Protein AF-A0A935H897-F1 (afdb_monomer)

Nearest PDB structures (foldseek):
  9iuz-assembly1_C  TM=3.366E-01  e=1.059E+00  Arabidopsis thaliana
  5l6m-assembly2_I  TM=3.521E-01  e=9.543E+00  Caulobacter vibrioides CB15

Foldseek 3Di:
DDDDPDFDWDWDDDPVAIDIDGDDPDDDDVVVVQVPDDPVSVVVRVVRRVVD

Secondary structure (DSSP, 8-state):
-PPPS----EEEEETTEEEEE---SS---HHH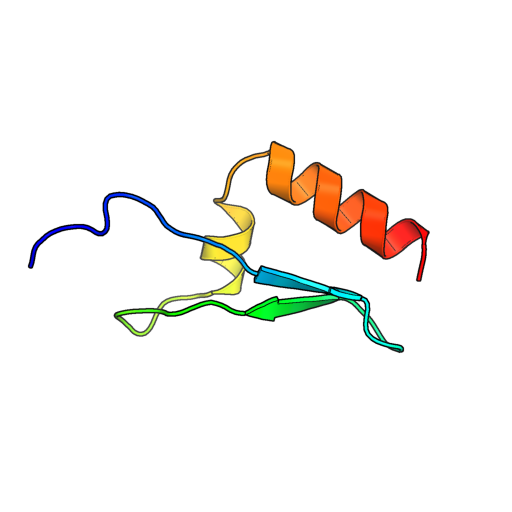HHHTS-HHHHHHHHHHHTT-

Mean predicted aligned error: 7.05 Å

pLDDT: mean 75.99, std 7.64, range [60.06, 87.19]

Radius of gyration: 12.38 Å; Cα contacts (8 Å, |Δi|>4): 29; chains: 1; bounding box: 26×24×30 Å

Solvent-accessible surface area (backbone atoms only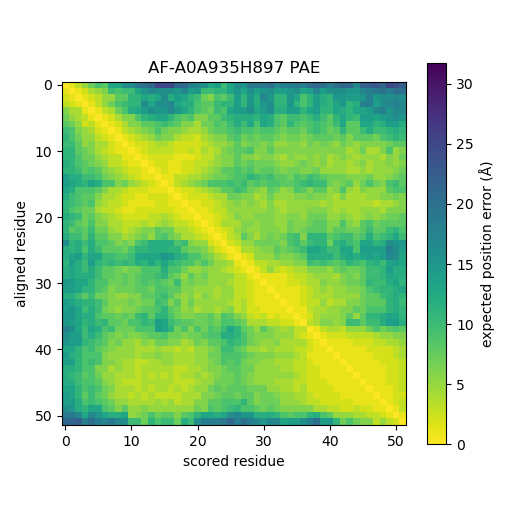 — not comparable to full-atom values): 3625 Å² total;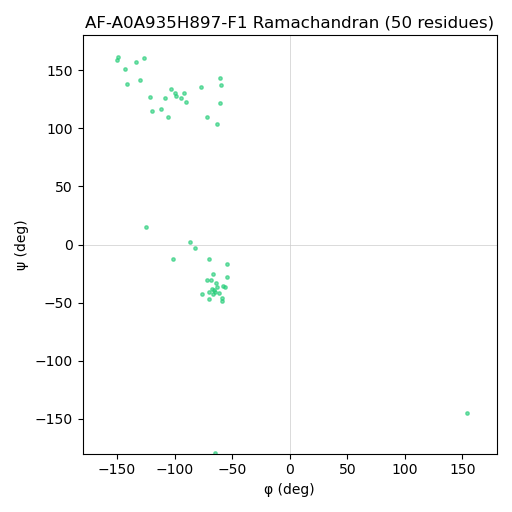 per-residue (Å²): 137,81,80,77,91,72,86,78,78,50,68,49,84,48,104,89,51,74,50,74,54,73,89,70,97,61,98,65,70,59,67,61,52,61,69,69,45,61,70,69,57,54,56,49,54,55,55,50,60,75,72,107

Structure (mmCIF, N/CA/C/O backbone):
data_AF-A0A935H897-F1
#
_entry.id   AF-A0A935H897-F1
#
loop_
_atom_site.group_PDB
_atom_site.id
_atom_site.type_symbol
_atom_site.label_atom_id
_atom_site.label_alt_id
_atom_site.label_comp_id
_atom_site.label_asym_id
_atom_site.label_entity_id
_atom_site.label_seq_id
_atom_site.pdbx_PDB_ins_code
_atom_site.Cartn_x
_atom_site.Cartn_y
_atom_site.Cartn_z
_atom_site.occupancy
_atom_site.B_iso_or_equiv
_atom_site.auth_seq_id
_atom_site.auth_comp_id
_atom_site.auth_asym_id
_atom_site.auth_atom_id
_atom_site.pdbx_PDB_model_num
ATOM 1 N N . MET A 1 1 ? 16.801 -14.585 -14.615 1.00 60.72 1 MET A N 1
ATOM 2 C CA . MET A 1 1 ? 15.564 -14.088 -13.970 1.00 60.72 1 MET A CA 1
ATOM 3 C C . MET A 1 1 ? 14.785 -13.274 -14.983 1.00 60.72 1 MET A C 1
ATOM 5 O O . MET A 1 1 ? 15.397 -12.442 -15.638 1.00 60.72 1 MET A O 1
ATOM 9 N N . ILE A 1 2 ? 13.480 -13.510 -15.122 1.00 60.06 2 ILE A N 1
ATOM 10 C CA . ILE A 1 2 ? 12.599 -12.662 -15.937 1.00 60.06 2 ILE A CA 1
ATOM 11 C C . ILE A 1 2 ? 11.970 -11.627 -14.992 1.00 60.06 2 ILE A C 1
ATOM 13 O O . ILE A 1 2 ? 11.407 -12.040 -13.978 1.00 60.06 2 ILE A O 1
ATOM 17 N N . PRO A 1 3 ? 12.071 -10.314 -15.266 1.00 60.25 3 PRO A N 1
ATOM 18 C CA . PRO A 1 3 ? 11.418 -9.294 -14.451 1.00 60.25 3 PRO A CA 1
ATOM 19 C C . PRO A 1 3 ? 9.901 -9.492 -14.434 1.00 60.25 3 PRO A C 1
ATOM 21 O O . PRO A 1 3 ? 9.294 -9.747 -15.479 1.00 60.25 3 PRO A O 1
ATOM 24 N N . ALA A 1 4 ? 9.277 -9.341 -13.264 1.00 63.84 4 ALA A N 1
ATOM 25 C CA . ALA A 1 4 ? 7.825 -9.288 -13.186 1.00 63.84 4 ALA A CA 1
ATOM 26 C C . ALA A 1 4 ? 7.332 -8.091 -14.015 1.00 63.84 4 ALA A C 1
ATOM 28 O O . ALA A 1 4 ? 7.737 -6.952 -13.785 1.00 63.84 4 ALA A O 1
ATOM 29 N N . ARG A 1 5 ? 6.479 -8.358 -15.012 1.00 65.81 5 ARG A N 1
ATOM 30 C CA . ARG A 1 5 ? 5.936 -7.323 -15.911 1.00 65.81 5 ARG A CA 1
ATOM 31 C C . ARG A 1 5 ? 5.018 -6.340 -15.186 1.00 65.81 5 ARG A C 1
ATOM 33 O O . ARG A 1 5 ? 4.862 -5.213 -15.638 1.00 65.81 5 ARG A O 1
ATOM 40 N N . GLN A 1 6 ? 4.417 -6.778 -14.083 1.00 65.06 6 GLN A N 1
ATOM 41 C CA . GLN A 1 6 ? 3.562 -5.983 -13.212 1.00 65.06 6 GLN A CA 1
ATOM 42 C C . GLN A 1 6 ? 3.833 -6.376 -11.762 1.00 65.06 6 GLN A C 1
ATOM 44 O O . GLN A 1 6 ? 3.965 -7.560 -11.451 1.00 65.06 6 GLN A O 1
ATOM 49 N N . HIS A 1 7 ? 3.905 -5.375 -10.891 1.00 66.75 7 HIS A N 1
ATO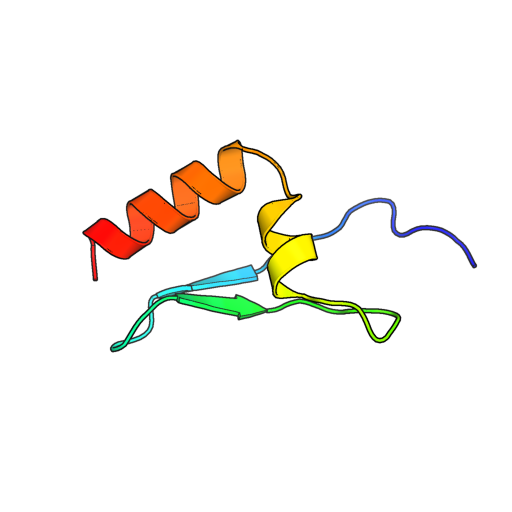M 50 C CA . HIS A 1 7 ? 3.900 -5.558 -9.446 1.00 66.75 7 HIS A CA 1
ATOM 51 C C . HIS A 1 7 ? 2.546 -5.066 -8.941 1.00 66.75 7 HIS A C 1
ATOM 53 O O . HIS A 1 7 ? 2.148 -3.942 -9.248 1.00 66.75 7 HIS A O 1
ATOM 59 N N . PHE A 1 8 ? 1.832 -5.914 -8.206 1.00 68.81 8 PHE A N 1
ATOM 60 C CA . PHE A 1 8 ? 0.581 -5.546 -7.554 1.00 68.81 8 PHE A CA 1
ATOM 61 C C . PHE A 1 8 ? 0.851 -5.340 -6.072 1.00 68.81 8 PHE A C 1
ATOM 63 O O . PHE A 1 8 ? 1.522 -6.156 -5.441 1.00 68.81 8 PHE A O 1
ATOM 70 N N . VAL A 1 9 ? 0.320 -4.249 -5.535 1.00 72.12 9 VAL A N 1
ATOM 71 C CA . VAL A 1 9 ? 0.369 -3.945 -4.108 1.00 72.12 9 VAL A CA 1
ATOM 72 C C . VAL A 1 9 ? -1.052 -4.059 -3.589 1.00 72.12 9 VAL A C 1
ATOM 74 O O . VAL A 1 9 ? -1.931 -3.324 -4.037 1.00 72.12 9 VAL A O 1
ATOM 77 N N . ILE A 1 10 ? -1.282 -5.012 -2.688 1.00 81.19 10 ILE A N 1
ATOM 78 C CA . ILE A 1 10 ? -2.578 -5.201 -2.033 1.00 81.19 10 ILE A CA 1
ATOM 79 C C . ILE A 1 10 ? -2.481 -4.532 -0.671 1.00 81.19 10 ILE A C 1
ATOM 81 O O . ILE A 1 10 ? -1.541 -4.795 0.075 1.00 81.19 10 ILE A O 1
ATOM 85 N N . TYR A 1 11 ? -3.427 -3.661 -0.352 1.00 83.94 11 TYR A N 1
ATOM 86 C CA . TYR A 1 11 ? -3.453 -2.965 0.926 1.00 83.94 11 TYR A CA 1
ATOM 87 C C . TYR A 1 11 ?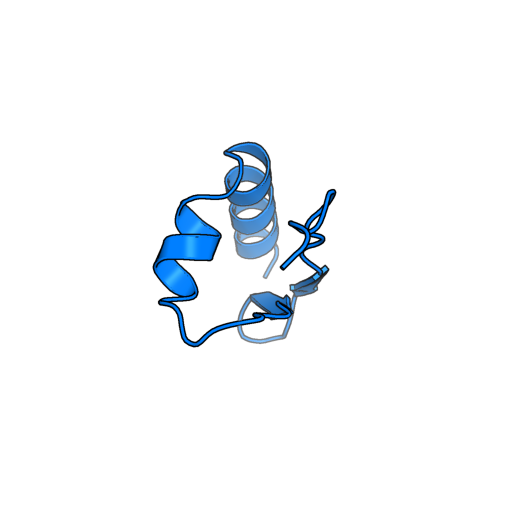 -4.882 -2.798 1.424 1.00 83.94 11 TYR A C 1
ATOM 89 O O . TYR A 1 11 ? -5.815 -2.730 0.624 1.00 83.94 11 TYR A O 1
ATOM 97 N N . ASP A 1 12 ? -5.032 -2.742 2.744 1.00 84.44 12 ASP A N 1
ATOM 98 C CA . ASP A 1 12 ? -6.322 -2.546 3.404 1.00 84.44 12 ASP A CA 1
ATOM 99 C C . ASP A 1 12 ? -6.164 -1.784 4.728 1.00 84.44 12 ASP A C 1
ATOM 101 O O . ASP A 1 12 ? -5.069 -1.700 5.299 1.00 84.44 12 ASP A O 1
ATOM 105 N N . LEU A 1 13 ? -7.270 -1.217 5.206 1.00 85.25 13 LEU A N 1
ATOM 106 C CA . LEU A 1 13 ? -7.372 -0.569 6.505 1.00 85.25 13 LEU A CA 1
ATOM 107 C C . LEU A 1 13 ? -7.475 -1.626 7.612 1.00 85.25 13 LEU A C 1
ATOM 109 O O . LEU A 1 13 ? -8.258 -2.569 7.528 1.00 85.25 13 LEU A O 1
ATOM 113 N N . VAL A 1 14 ? -6.735 -1.431 8.696 1.00 87.19 14 VAL A N 1
ATOM 114 C CA . VAL A 1 14 ? -6.838 -2.222 9.928 1.00 87.19 14 VAL A CA 1
ATOM 115 C C . VAL A 1 14 ? -7.035 -1.276 11.120 1.00 87.19 14 VAL A C 1
ATOM 117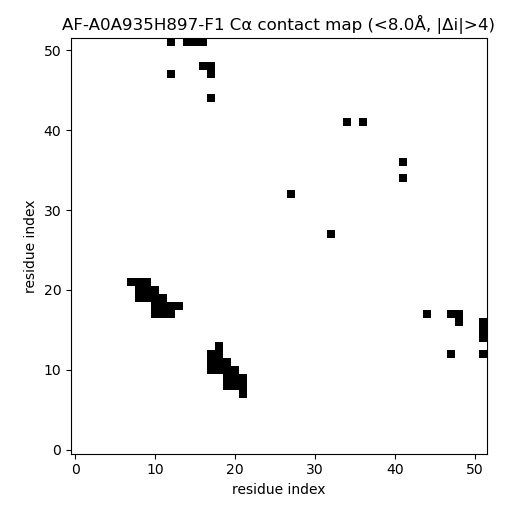 O O . VAL A 1 14 ? -6.696 -0.099 11.006 1.00 87.19 14 VAL A O 1
ATOM 120 N N . PRO A 1 15 ? -7.540 -1.734 12.285 1.00 85.44 15 PRO A N 1
ATOM 121 C CA . PRO A 1 15 ? -7.888 -0.849 13.410 1.00 85.44 15 PRO A CA 1
ATOM 122 C C . PRO A 1 15 ? -6.775 0.085 13.920 1.00 85.44 15 PRO A C 1
ATOM 124 O O . PRO A 1 15 ? -7.055 1.039 14.638 1.00 85.44 15 PRO A O 1
ATOM 127 N N . HIS A 1 16 ? -5.514 -0.189 13.581 1.00 81.31 16 HIS A N 1
ATOM 128 C CA . HIS A 1 16 ? -4.354 0.595 14.011 1.00 81.31 16 HIS A CA 1
ATOM 129 C C . HIS A 1 16 ? -3.494 1.103 12.843 1.00 81.31 16 HIS A C 1
ATOM 131 O O . HIS A 1 16 ? -2.356 1.512 13.064 1.00 81.31 16 HIS A O 1
ATOM 137 N N . GLY A 1 17 ? -3.994 1.068 11.600 1.00 83.62 17 GLY A N 1
ATOM 138 C CA . GLY A 1 17 ? -3.250 1.589 10.453 1.00 83.62 17 GLY A CA 1
ATOM 139 C C . GLY A 1 17 ? -3.617 0.961 9.113 1.00 83.62 17 GLY A C 1
ATOM 140 O O . GLY A 1 17 ? -4.769 0.632 8.848 1.00 83.62 17 GLY A O 1
ATOM 141 N N . ILE A 1 18 ? -2.616 0.820 8.247 1.00 85.38 18 ILE A N 1
ATOM 142 C CA . ILE A 1 18 ? -2.761 0.262 6.899 1.00 85.38 18 ILE A CA 1
ATOM 143 C C . ILE A 1 18 ? -1.837 -0.944 6.790 1.00 85.38 18 ILE A C 1
ATOM 145 O O . ILE A 1 18 ? -0.642 -0.837 7.065 1.00 85.38 18 ILE A O 1
ATOM 149 N N . ALA A 1 19 ? -2.385 -2.082 6.378 1.00 85.38 19 ALA A N 1
ATOM 150 C CA . ALA A 1 19 ? -1.604 -3.265 6.052 1.00 85.38 19 ALA A CA 1
ATOM 151 C C . ALA A 1 19 ? -1.265 -3.244 4.558 1.00 85.38 19 ALA A C 1
ATOM 153 O O . ALA A 1 19 ? -2.159 -3.064 3.736 1.00 85.38 19 ALA A O 1
ATOM 154 N N . VAL A 1 20 ? 0.006 -3.446 4.203 1.00 82.81 20 VAL A N 1
ATOM 155 C CA . VAL A 1 20 ? 0.462 -3.543 2.809 1.00 82.81 20 VAL A CA 1
ATOM 156 C C . VAL A 1 20 ? 1.094 -4.914 2.594 1.00 82.81 20 VAL A C 1
ATOM 158 O O . VAL A 1 20 ? 2.124 -5.233 3.185 1.00 82.81 20 VAL A O 1
ATOM 161 N N . LEU A 1 21 ? 0.481 -5.734 1.743 1.00 80.44 21 LEU A N 1
ATOM 162 C CA . LEU A 1 21 ? 1.005 -7.034 1.346 1.00 80.44 21 LEU A CA 1
ATOM 163 C C . LEU A 1 21 ? 1.886 -6.878 0.107 1.00 80.44 21 LEU A C 1
ATOM 165 O O . LEU A 1 21 ? 1.441 -6.420 -0.948 1.00 80.44 21 LEU A O 1
ATOM 169 N N . THR A 1 22 ? 3.135 -7.315 0.232 1.00 74.38 22 THR A N 1
ATOM 170 C CA . THR A 1 22 ? 4.107 -7.327 -0.861 1.00 74.38 22 THR A CA 1
ATOM 171 C C . THR A 1 22 ? 4.750 -8.707 -0.963 1.00 74.38 22 THR A C 1
ATOM 173 O O . THR A 1 22 ? 5.025 -9.361 0.042 1.00 74.38 22 THR A O 1
ATOM 176 N N . VAL A 1 23 ? 4.984 -9.172 -2.191 1.00 74.12 23 VAL A N 1
ATOM 177 C CA . VAL A 1 23 ? 5.772 -10.383 -2.450 1.00 74.12 23 VAL A CA 1
ATOM 178 C C . VAL A 1 23 ? 7.118 -9.935 -2.986 1.00 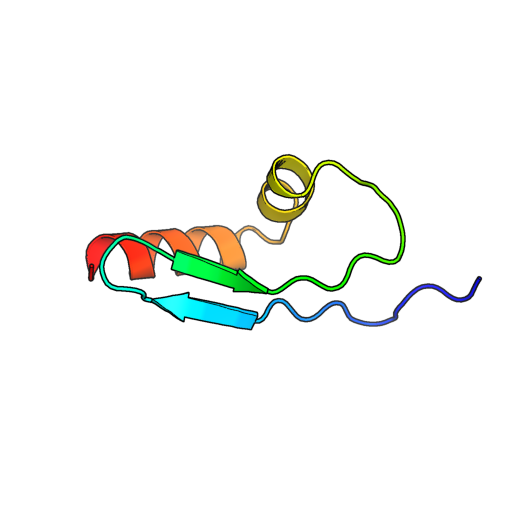74.12 23 VAL A C 1
ATOM 180 O O . VAL A 1 23 ? 7.213 -9.434 -4.106 1.00 74.12 23 VAL A O 1
ATOM 183 N N . GLN A 1 24 ? 8.161 -10.103 -2.178 1.00 69.50 24 GLN A N 1
ATOM 184 C CA . GLN A 1 24 ? 9.517 -9.766 -2.586 1.00 69.50 24 GLN A CA 1
ATOM 185 C C . GLN A 1 24 ? 10.274 -11.019 -3.010 1.00 69.50 24 GLN A C 1
ATOM 187 O O . GLN A 1 24 ? 10.333 -12.007 -2.286 1.00 69.50 24 GLN A O 1
ATOM 192 N N . HIS A 1 25 ? 10.913 -10.958 -4.176 1.00 68.00 25 HIS A N 1
ATOM 193 C CA . HIS A 1 25 ? 11.793 -12.026 -4.656 1.00 68.00 25 HIS A CA 1
ATOM 194 C C . HIS A 1 25 ? 13.213 -11.936 -4.043 1.00 68.00 25 HIS A C 1
ATOM 196 O O . HIS A 1 25 ? 14.078 -12.760 -4.334 1.00 68.00 25 HIS A O 1
ATOM 202 N N . GLN A 1 26 ? 13.492 -10.914 -3.225 1.00 68.62 26 GLN A N 1
ATOM 203 C CA . GLN A 1 26 ? 14.780 -10.671 -2.566 1.00 68.62 26 GLN A CA 1
ATOM 204 C C . GLN A 1 26 ? 14.564 -9.949 -1.229 1.00 68.62 26 GLN A C 1
ATOM 206 O O . GLN A 1 26 ? 13.554 -9.273 -1.054 1.00 68.62 26 GLN A O 1
ATOM 211 N N . VAL A 1 27 ? 15.533 -10.038 -0.313 1.00 71.06 27 VAL A N 1
ATOM 212 C CA . VAL A 1 27 ? 15.554 -9.197 0.892 1.00 71.06 27 VAL A CA 1
ATOM 213 C C . VAL A 1 27 ? 15.900 -7.771 0.463 1.00 71.06 27 VAL A C 1
ATOM 215 O O . VAL A 1 27 ? 17.019 -7.510 0.023 1.00 71.06 27 VAL A O 1
ATOM 218 N N . ARG A 1 28 ? 14.926 -6.865 0.531 1.00 72.56 28 ARG A N 1
ATOM 219 C CA . ARG A 1 28 ? 15.092 -5.431 0.265 1.00 72.56 28 ARG A CA 1
ATOM 220 C C . ARG A 1 28 ? 14.403 -4.623 1.353 1.00 72.56 28 ARG A C 1
ATOM 222 O O . ARG A 1 28 ? 13.467 -5.120 1.983 1.00 72.56 28 ARG A O 1
ATOM 229 N N . ASP A 1 29 ? 14.856 -3.385 1.517 1.00 78.00 29 ASP A N 1
ATOM 230 C CA . ASP A 1 29 ? 14.169 -2.386 2.328 1.00 78.00 29 ASP A CA 1
ATOM 231 C C . ASP A 1 29 ? 12.793 -2.093 1.719 1.00 78.00 29 ASP A C 1
ATOM 233 O O . ASP A 1 29 ? 12.678 -1.440 0.681 1.00 78.00 29 ASP A O 1
ATOM 237 N N . ILE A 1 30 ? 11.761 -2.650 2.351 1.00 72.94 30 ILE A N 1
ATOM 238 C CA . ILE A 1 30 ? 10.379 -2.598 1.880 1.00 72.94 30 ILE A CA 1
ATOM 239 C C . ILE A 1 30 ? 9.793 -1.200 2.046 1.00 72.94 30 ILE A C 1
ATOM 241 O O . ILE A 1 30 ? 8.956 -0.807 1.241 1.00 72.94 30 ILE A O 1
ATOM 245 N N . GLU A 1 31 ? 10.233 -0.449 3.057 1.00 70.31 31 GLU A N 1
ATOM 246 C CA . GLU A 1 31 ? 9.700 0.880 3.348 1.00 70.31 31 GLU A CA 1
ATOM 247 C C . GLU A 1 31 ? 10.139 1.856 2.264 1.00 70.31 31 GLU A C 1
ATOM 249 O O . GLU A 1 31 ? 9.296 2.534 1.674 1.00 70.31 31 GLU A O 1
ATOM 254 N N . SER A 1 32 ? 11.428 1.832 1.915 1.00 75.94 32 SER A N 1
ATOM 255 C CA . SER A 1 32 ? 11.959 2.598 0.785 1.00 75.94 32 SER A CA 1
ATOM 256 C C . SER A 1 32 ? 11.314 2.170 -0.537 1.00 75.94 32 SER A C 1
ATOM 258 O O . SER A 1 32 ? 10.912 3.011 -1.330 1.00 75.94 32 SER A O 1
ATOM 260 N N . LEU A 1 33 ? 11.113 0.865 -0.758 1.00 75.31 33 LEU A N 1
ATOM 261 C CA . LEU A 1 33 ? 10.485 0.360 -1.986 1.00 75.31 33 LEU A CA 1
ATOM 262 C C . LEU A 1 33 ? 9.030 0.804 -2.139 1.00 75.31 33 LEU A C 1
ATOM 264 O O . LEU A 1 33 ? 8.614 1.141 -3.242 1.00 75.31 33 LEU A O 1
ATOM 268 N N . ILE A 1 34 ? 8.265 0.793 -1.046 1.00 73.00 34 ILE A N 1
ATOM 269 C CA . ILE A 1 34 ? 6.887 1.289 -1.003 1.00 73.00 34 ILE A CA 1
ATOM 270 C C . ILE A 1 34 ? 6.873 2.811 -1.204 1.00 73.00 34 ILE A C 1
ATOM 272 O O . ILE A 1 34 ? 6.000 3.324 -1.905 1.00 73.00 34 ILE A O 1
ATOM 276 N N . ALA A 1 35 ? 7.850 3.529 -0.642 1.00 71.50 35 ALA A N 1
ATOM 277 C CA . ALA A 1 35 ? 8.004 4.967 -0.832 1.00 71.50 35 ALA A CA 1
ATOM 278 C C . ALA A 1 35 ? 8.412 5.349 -2.268 1.00 71.50 35 ALA A C 1
ATOM 280 O O . ALA A 1 35 ? 7.990 6.389 -2.767 1.00 71.50 35 ALA A O 1
ATOM 281 N N . ASP A 1 36 ? 9.143 4.486 -2.964 1.00 72.94 36 ASP A N 1
ATOM 282 C CA . ASP A 1 36 ? 9.551 4.680 -4.359 1.00 72.94 36 ASP A CA 1
ATOM 283 C C . ASP A 1 36 ? 8.499 4.185 -5.372 1.00 72.94 36 ASP A C 1
ATOM 285 O O . ASP A 1 36 ? 8.712 4.244 -6.588 1.00 72.94 36 ASP A O 1
ATOM 289 N N . LEU A 1 37 ? 7.342 3.697 -4.903 1.00 76.25 37 LEU A N 1
ATOM 290 C CA . LEU A 1 37 ? 6.207 3.408 -5.777 1.00 76.25 37 LEU A CA 1
ATOM 291 C C . LEU A 1 37 ? 5.652 4.690 -6.418 1.00 76.25 37 LEU A C 1
ATOM 293 O O . LEU A 1 37 ? 6.107 5.814 -6.222 1.00 76.25 37 LEU A O 1
ATOM 297 N N . THR A 1 38 ? 4.608 4.517 -7.224 1.00 76.69 38 THR A N 1
ATOM 298 C CA . THR A 1 38 ? 3.971 5.628 -7.931 1.00 76.69 38 THR A CA 1
ATOM 299 C C . THR A 1 38 ? 3.413 6.686 -6.960 1.00 76.69 38 THR A C 1
ATOM 301 O O . THR A 1 38 ? 2.797 6.316 -5.958 1.00 76.69 38 THR A O 1
ATOM 304 N N . PRO A 1 39 ? 3.480 7.990 -7.287 1.00 78.62 39 PRO A N 1
ATOM 305 C CA . PRO A 1 39 ? 2.842 9.052 -6.496 1.00 78.62 39 PRO A CA 1
ATOM 306 C C . PRO A 1 39 ? 1.336 8.842 -6.252 1.00 78.62 39 PRO A C 1
ATOM 308 O O . PRO A 1 39 ? 0.799 9.268 -5.232 1.00 78.62 39 PRO A O 1
ATOM 311 N N . ALA A 1 40 ? 0.651 8.147 -7.166 1.00 80.81 40 ALA A N 1
ATOM 312 C CA . ALA A 1 40 ? -0.756 7.778 -7.014 1.00 80.81 40 ALA A CA 1
ATOM 313 C C . ALA A 1 40 ? -0.994 6.844 -5.814 1.00 80.81 40 ALA A C 1
ATOM 315 O O . ALA A 1 40 ? -1.989 6.988 -5.109 1.00 80.81 40 ALA A O 1
ATOM 316 N N . PHE A 1 41 ? -0.062 5.925 -5.551 1.00 78.56 41 PHE A N 1
ATOM 317 C CA . PHE A 1 41 ? -0.127 5.024 -4.404 1.00 78.56 41 PHE A CA 1
ATOM 318 C C . PHE A 1 41 ? 0.009 5.792 -3.081 1.00 78.56 41 PHE A C 1
ATOM 320 O O . PHE A 1 41 ? -0.780 5.579 -2.164 1.00 78.56 41 PHE A O 1
ATOM 327 N N . HIS A 1 42 ? 0.926 6.762 -3.010 1.00 78.50 42 HIS A N 1
ATOM 328 C CA . HIS A 1 42 ? 1.062 7.649 -1.845 1.00 78.50 42 HIS A CA 1
ATOM 329 C C . HIS A 1 42 ?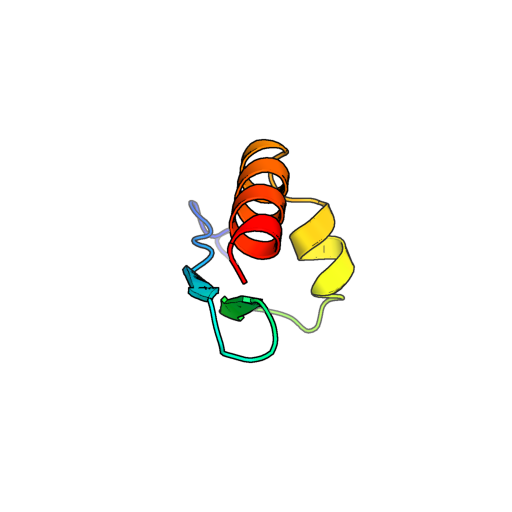 -0.212 8.427 -1.544 1.00 78.50 42 HIS A C 1
ATOM 331 O O . HIS A 1 42 ? -0.679 8.441 -0.407 1.00 78.50 42 HIS A O 1
ATOM 337 N N . ALA A 1 43 ? -0.803 9.049 -2.567 1.00 84.75 43 ALA A N 1
ATOM 338 C CA . ALA A 1 43 ? -2.035 9.818 -2.406 1.00 84.75 43 ALA A CA 1
ATOM 339 C C . ALA A 1 43 ? -3.180 8.960 -1.842 1.00 84.75 43 ALA A C 1
ATOM 341 O O . ALA A 1 43 ? -3.988 9.433 -1.039 1.00 84.75 43 ALA A O 1
ATOM 342 N N . GLU A 1 44 ? -3.224 7.693 -2.243 1.00 84.12 44 GLU A N 1
ATOM 343 C CA . GLU A 1 44 ? -4.239 6.733 -1.839 1.00 84.12 44 GLU A CA 1
ATOM 344 C C . GLU A 1 44 ? -4.030 6.212 -0.409 1.00 84.12 44 GLU A C 1
ATOM 346 O O . GLU A 1 44 ? -4.977 6.191 0.380 1.00 84.12 44 GLU A O 1
ATOM 351 N N . VAL A 1 45 ? -2.788 5.905 -0.023 1.00 81.06 45 VAL A N 1
ATOM 352 C CA . VAL A 1 45 ? -2.425 5.581 1.368 1.00 81.06 45 VAL A CA 1
ATOM 353 C C . VAL A 1 45 ? -2.762 6.745 2.301 1.00 81.06 45 VAL A C 1
ATOM 355 O O . VAL A 1 45 ? -3.409 6.552 3.330 1.00 81.06 45 VAL A O 1
ATOM 358 N N . GLU A 1 46 ? -2.410 7.976 1.926 1.00 84.12 46 GLU A N 1
ATOM 359 C CA . GLU A 1 46 ? -2.746 9.169 2.709 1.00 84.12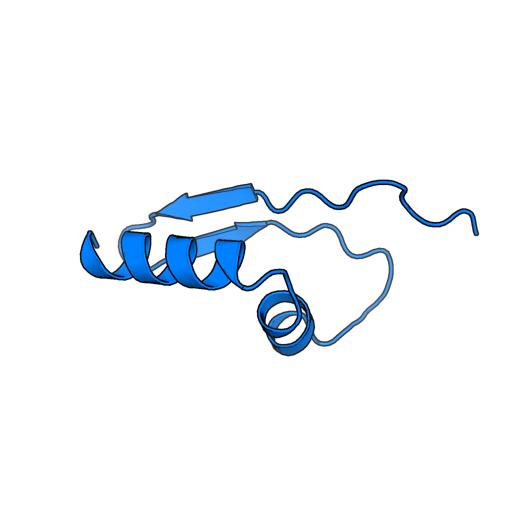 46 GLU A CA 1
ATOM 360 C C . GLU A 1 46 ? -4.260 9.407 2.798 1.00 84.12 46 GLU A C 1
ATOM 362 O O . GLU A 1 46 ? -4.771 9.866 3.823 1.00 84.12 46 GLU A O 1
ATOM 367 N N . ARG A 1 47 ? -5.020 9.062 1.752 1.00 86.06 47 ARG A N 1
ATOM 368 C CA . ARG A 1 47 ? -6.487 9.102 1.788 1.00 86.06 47 ARG A CA 1
ATOM 369 C C . ARG A 1 47 ? -7.062 8.086 2.775 1.00 86.06 47 ARG A C 1
ATOM 371 O O . ARG A 1 47 ? -8.036 8.416 3.448 1.00 86.06 47 ARG A O 1
ATOM 378 N N . LEU A 1 48 ? -6.489 6.887 2.865 1.00 84.19 48 LEU A N 1
ATOM 379 C CA . LEU A 1 48 ? -6.917 5.858 3.816 1.00 84.19 48 LEU A CA 1
ATOM 380 C C . LEU A 1 48 ? -6.572 6.221 5.262 1.00 84.19 48 LEU A C 1
ATOM 382 O O . LEU A 1 48 ? -7.432 6.076 6.124 1.00 84.19 48 LEU A O 1
ATOM 386 N N . LYS A 1 49 ? -5.383 6.781 5.528 1.00 81.69 49 LYS A N 1
ATOM 387 C CA . LYS A 1 49 ? -5.002 7.246 6.878 1.00 81.69 49 LYS A CA 1
ATOM 388 C C . LYS A 1 49 ? -5.986 8.265 7.448 1.00 81.69 49 LYS A C 1
ATOM 390 O O . LYS A 1 49 ? -6.275 8.233 8.632 1.00 81.69 49 LYS A O 1
ATOM 395 N N . ARG A 1 50 ? -6.530 9.149 6.605 1.00 82.50 50 ARG A N 1
ATOM 396 C CA . ARG A 1 50 ? -7.540 10.144 7.013 1.00 82.50 50 ARG A CA 1
ATOM 397 C C . ARG A 1 50 ? -8.913 9.550 7.351 1.00 82.50 50 ARG A C 1
ATOM 399 O O . ARG A 1 50 ? -9.766 10.284 7.838 1.00 82.50 50 ARG A O 1
ATOM 406 N N . LYS A 1 51 ? -9.161 8.279 7.022 1.00 72.44 51 LYS A N 1
ATOM 407 C CA . LYS A 1 51 ? -10.425 7.576 7.295 1.00 72.44 51 LYS A CA 1
ATOM 408 C C . LYS A 1 51 ? -10.359 6.649 8.512 1.00 72.44 51 LYS A C 1
ATOM 410 O O . LYS A 1 51 ? -11.414 6.151 8.900 1.00 72.44 51 LYS A O 1
ATOM 415 N N . ALA A 1 52 ? -9.156 6.376 9.017 1.00 63.22 52 ALA A N 1
ATOM 416 C CA . ALA A 1 52 ? -8.905 5.514 10.169 1.00 63.22 52 ALA A CA 1
ATOM 417 C C . ALA A 1 52 ? -9.129 6.266 11.485 1.00 63.22 52 ALA A C 1
ATOM 419 O O . ALA A 1 52 ? -8.818 7.480 11.518 1.00 63.22 52 ALA A O 1
#

Sequence (52 aa):
MIPARQHFVIYDLVPHGIAVLTVQHQVRDIESLIADLTPAFHAEVERLKRKA